Protein AF-A0AAW8LBE2-F1 (afdb_monomer_lite)

Structure (mmCIF, N/CA/C/O backbone):
data_AF-A0AAW8LBE2-F1
#
_entry.id   AF-A0AAW8LBE2-F1
#
loop_
_atom_site.group_PDB
_atom_site.id
_atom_site.type_symbol
_atom_site.label_atom_id
_atom_site.label_alt_id
_atom_site.label_comp_id
_atom_site.label_asym_id
_atom_site.label_entity_id
_atom_site.label_seq_id
_atom_site.pdbx_PDB_ins_code
_atom_site.Cartn_x
_atom_site.Cartn_y
_atom_site.Cartn_z
_atom_site.occupancy
_atom_site.B_iso_or_equiv
_atom_site.auth_seq_id
_atom_site.auth_comp_id
_atom_site.auth_asym_id
_atom_site.auth_atom_id
_atom_site.pdbx_PDB_model_num
ATOM 1 N N . LEU A 1 1 ? -6.800 0.778 -7.234 1.00 78.88 1 LEU A N 1
ATOM 2 C CA . LEU A 1 1 ? -7.990 1.183 -6.438 1.00 78.88 1 LEU A CA 1
ATOM 3 C C . LEU A 1 1 ? -7.836 0.935 -4.926 1.00 78.88 1 LEU A C 1
ATOM 5 O O . LEU A 1 1 ? -8.135 1.853 -4.177 1.00 78.88 1 LEU A O 1
ATOM 9 N N . LEU A 1 2 ? -7.317 -0.213 -4.455 1.00 85.56 2 LEU A N 1
ATOM 10 C CA . LEU A 1 2 ? -7.176 -0.544 -3.016 1.00 85.56 2 LEU A CA 1
ATOM 11 C C . LEU A 1 2 ? -6.572 0.576 -2.143 1.00 85.56 2 LEU A C 1
ATOM 13 O O . LEU A 1 2 ? -7.242 1.101 -1.259 1.00 85.56 2 LEU A O 1
ATOM 17 N N . ILE A 1 3 ? -5.315 0.963 -2.401 1.00 85.88 3 ILE A N 1
ATOM 18 C CA . ILE A 1 3 ? -4.610 1.983 -1.600 1.00 85.88 3 ILE A CA 1
ATOM 19 C C . ILE A 1 3 ? -5.333 3.331 -1.644 1.00 85.88 3 ILE A C 1
ATOM 21 O O . ILE A 1 3 ? -5.307 4.084 -0.674 1.00 85.88 3 ILE A O 1
ATOM 25 N N . HIS A 1 4 ? -5.999 3.628 -2.758 1.00 89.56 4 HIS A N 1
ATOM 26 C CA . HIS A 1 4 ? -6.762 4.857 -2.908 1.00 89.56 4 HIS A CA 1
ATOM 27 C C . HIS A 1 4 ? -7.985 4.871 -1.977 1.00 89.56 4 HIS A C 1
ATOM 29 O O . HIS A 1 4 ? -8.172 5.834 -1.236 1.00 89.56 4 HIS A O 1
ATOM 35 N N . TYR A 1 5 ? -8.761 3.783 -1.934 1.00 89.38 5 TYR A N 1
ATOM 36 C CA . TYR A 1 5 ? -9.885 3.654 -1.000 1.00 89.38 5 TYR A CA 1
ATOM 37 C C . TYR A 1 5 ? -9.434 3.624 0.460 1.00 89.38 5 TYR A C 1
ATOM 39 O O . TYR A 1 5 ? -10.003 4.340 1.280 1.00 89.38 5 TYR A O 1
ATOM 47 N N . TYR A 1 6 ? -8.374 2.879 0.777 1.00 89.81 6 TYR A N 1
ATOM 48 C CA . TYR A 1 6 ? -7.833 2.827 2.136 1.00 89.81 6 TYR A CA 1
ATOM 49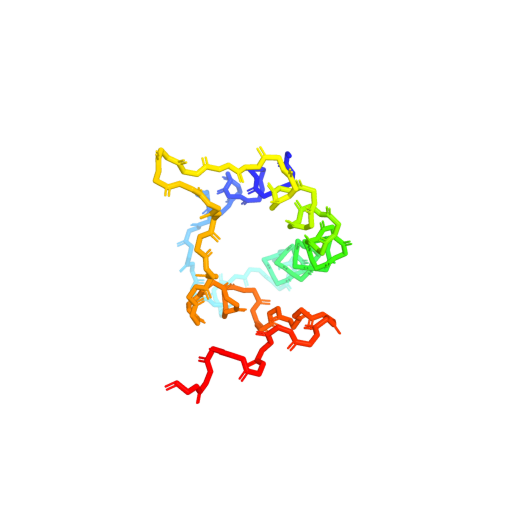 C C . TYR A 1 6 ? -7.417 4.217 2.647 1.00 89.81 6 TYR A C 1
ATOM 51 O O . TYR A 1 6 ? -7.782 4.606 3.753 1.00 89.81 6 TYR A O 1
ATOM 59 N N . ARG A 1 7 ? -6.739 5.027 1.818 1.00 89.75 7 ARG A N 1
ATOM 60 C CA . ARG A 1 7 ? -6.388 6.414 2.178 1.00 89.75 7 A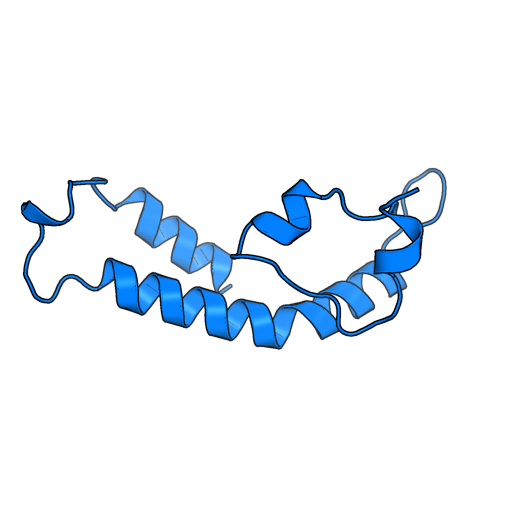RG A CA 1
ATOM 61 C C . ARG A 1 7 ? -7.614 7.287 2.435 1.00 89.75 7 ARG A C 1
ATOM 63 O O . ARG A 1 7 ? -7.580 8.104 3.344 1.00 89.75 7 ARG A O 1
ATOM 70 N N . ARG A 1 8 ? -8.694 7.120 1.666 1.00 91.81 8 ARG A N 1
ATOM 71 C CA . ARG A 1 8 ? -9.938 7.877 1.889 1.00 91.81 8 ARG A CA 1
ATOM 72 C C . ARG A 1 8 ? -10.587 7.547 3.229 1.00 91.81 8 ARG A C 1
ATOM 74 O O . ARG A 1 8 ? -11.115 8.457 3.856 1.00 91.81 8 ARG A O 1
ATOM 81 N N . ILE A 1 9 ? -10.533 6.285 3.654 1.00 88.69 9 ILE A N 1
ATOM 82 C CA . ILE A 1 9 ? -11.014 5.864 4.976 1.00 88.69 9 ILE A CA 1
ATOM 83 C C . ILE A 1 9 ? -10.163 6.523 6.066 1.00 88.69 9 ILE A C 1
ATOM 85 O O . ILE A 1 9 ? -10.714 7.151 6.960 1.00 88.69 9 ILE A O 1
ATOM 89 N N . LEU A 1 10 ? -8.832 6.474 5.938 1.00 87.75 10 LEU A N 1
ATOM 90 C CA . LEU A 1 10 ? -7.920 7.091 6.911 1.00 87.75 10 LEU A CA 1
ATOM 91 C C . LEU A 1 10 ? -8.088 8.610 7.037 1.00 87.75 10 LEU A C 1
ATOM 93 O O . LEU A 1 10 ? -7.921 9.148 8.119 1.00 87.75 10 LEU A O 1
ATOM 97 N N . LEU A 1 11 ? -8.453 9.315 5.963 1.00 90.19 11 LEU A N 1
ATOM 98 C CA . LEU A 1 11 ? -8.746 10.755 6.034 1.00 90.19 11 LEU A CA 1
ATOM 99 C C . LEU A 1 11 ? -9.985 11.086 6.881 1.00 90.19 11 LEU A C 1
ATOM 101 O O . LEU A 1 11 ? -10.205 12.249 7.211 1.00 90.19 11 LEU A O 1
ATOM 105 N N . LYS A 1 12 ? -10.826 10.092 7.169 1.00 86.00 12 LYS A N 1
ATOM 106 C CA . LYS A 1 12 ? -11.998 10.217 8.040 1.00 86.00 12 LYS A CA 1
ATOM 107 C C . LYS A 1 12 ? -11.746 9.658 9.441 1.00 86.00 12 LYS A C 1
ATOM 109 O O . LYS A 1 12 ? -12.629 9.778 10.283 1.00 86.00 12 LYS A O 1
ATOM 114 N N . ASP A 1 13 ? -10.583 9.055 9.681 1.00 85.25 13 ASP A N 1
ATOM 115 C CA . ASP A 1 13 ? -10.206 8.512 10.980 1.00 85.25 13 ASP A CA 1
ATOM 116 C C . ASP A 1 13 ? -9.834 9.668 11.931 1.00 85.25 13 ASP A C 1
ATOM 118 O O . ASP A 1 13 ? -8.953 10.464 11.591 1.00 85.25 13 ASP A O 1
ATOM 122 N N . PRO A 1 14 ? -10.489 9.799 13.102 1.00 82.56 14 PRO A N 1
ATOM 123 C CA . PRO A 1 14 ? -10.194 10.857 14.067 1.00 82.56 14 PRO A CA 1
ATOM 124 C C . PRO A 1 14 ? -8.837 10.693 14.775 1.00 82.56 14 PRO A C 1
ATOM 126 O O . PRO A 1 14 ? -8.486 11.554 15.580 1.00 82.56 14 PRO A O 1
ATOM 129 N N . ALA A 1 15 ? -8.076 9.625 14.494 1.00 83.31 15 ALA A N 1
ATOM 130 C CA . ALA A 1 15 ? -6.757 9.351 15.075 1.00 83.31 15 ALA A CA 1
ATOM 131 C C . ALA A 1 15 ? -6.762 9.352 16.616 1.00 83.31 15 ALA A C 1
ATOM 133 O O . ALA A 1 15 ? -5.818 9.809 17.263 1.00 83.31 15 ALA A O 1
ATOM 134 N N . LEU A 1 16 ? -7.849 8.839 17.200 1.00 86.81 16 LEU A N 1
ATOM 135 C CA . LEU A 1 16 ? -7.981 8.695 18.644 1.00 86.81 16 LEU A CA 1
ATOM 136 C C . LEU A 1 16 ? -7.025 7.607 19.168 1.00 86.81 16 LEU A C 1
ATOM 138 O O . LEU A 1 16 ? -6.786 6.615 18.471 1.00 86.81 16 LEU A O 1
ATOM 142 N N . PRO A 1 17 ? -6.506 7.760 20.399 1.00 87.25 17 PRO A N 1
ATOM 143 C CA . PRO A 1 17 ? -5.843 6.679 21.118 1.00 87.25 17 PRO A CA 1
ATOM 144 C C . PRO A 1 17 ? -6.697 5.404 21.135 1.00 87.25 17 PRO A C 1
ATOM 146 O O . PRO A 1 17 ? -7.924 5.473 21.230 1.00 87.25 17 PRO A O 1
ATOM 149 N N . LEU A 1 18 ? -6.042 4.242 21.055 1.00 81.44 18 LEU A N 1
ATOM 150 C CA . LEU A 1 18 ? -6.703 2.931 20.998 1.00 81.44 18 LEU A CA 1
ATOM 151 C C . LEU A 1 18 ? -7.623 2.688 22.197 1.00 81.44 18 LEU A C 1
ATOM 153 O O . LEU A 1 18 ? -8.653 2.037 22.056 1.00 81.44 18 LEU A O 1
ATOM 157 N N . GLU A 1 19 ? -7.277 3.254 23.349 1.00 86.25 19 GLU A N 1
ATOM 158 C CA . GLU A 1 19 ? -8.016 3.146 24.604 1.00 86.25 19 GLU A CA 1
ATOM 159 C C . GLU A 1 19 ? -9.378 3.856 24.559 1.00 86.25 19 GLU A C 1
ATOM 161 O O . GLU A 1 19 ? -10.252 3.560 25.370 1.00 86.25 19 GLU A O 1
ATOM 166 N N . LEU A 1 20 ? -9.560 4.797 23.626 1.00 88.88 20 LEU A N 1
ATOM 167 C CA . LEU A 1 20 ? -10.799 5.560 23.451 1.00 88.88 20 LEU A CA 1
ATOM 168 C C . LEU A 1 20 ? -11.689 5.003 22.333 1.00 88.88 20 LEU A C 1
ATOM 170 O O . LEU A 1 20 ? -12.780 5.525 22.100 1.00 88.88 20 LEU A O 1
ATOM 174 N N . LEU A 1 21 ? -11.224 3.979 21.616 1.00 85.19 21 LEU A N 1
ATOM 175 C CA . LEU A 1 21 ? -11.956 3.388 20.504 1.00 85.19 21 LEU A CA 1
ATOM 176 C C . LEU A 1 21 ? -12.877 2.257 20.987 1.00 85.19 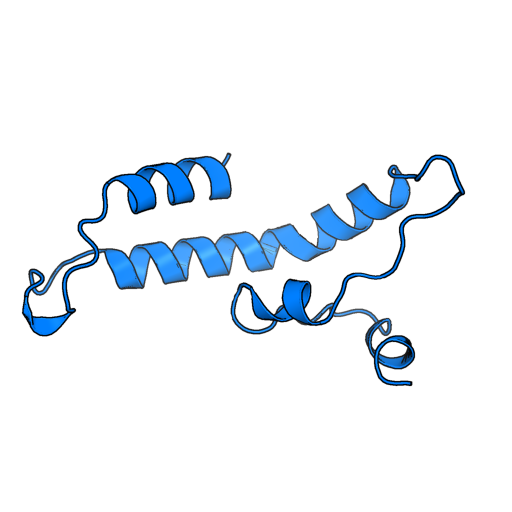21 LEU A C 1
ATOM 178 O O . LEU A 1 21 ? -12.566 1.572 21.964 1.00 85.19 21 LEU A O 1
ATOM 182 N N . PRO A 1 22 ? -14.004 2.016 20.291 1.00 88.56 22 PRO A N 1
ATOM 183 C CA . PRO A 1 22 ? -14.814 0.823 20.508 1.00 88.56 22 PRO A CA 1
ATOM 184 C C . PRO A 1 22 ? -13.980 -0.461 20.401 1.00 88.56 22 PRO A C 1
ATOM 186 O O . PRO A 1 22 ? -13.050 -0.546 19.599 1.00 88.56 22 PRO A O 1
ATOM 189 N N . THR A 1 23 ? -14.332 -1.487 21.178 1.00 85.25 23 THR A N 1
ATOM 190 C CA . THR A 1 23 ? -13.595 -2.765 21.212 1.00 85.25 23 THR A CA 1
ATOM 191 C C . THR A 1 23 ? -13.552 -3.472 19.851 1.00 85.25 23 THR A C 1
ATOM 193 O O . THR A 1 23 ? -12.609 -4.203 19.560 1.00 85.25 23 THR A O 1
ATOM 196 N N . ASP A 1 24 ? -14.549 -3.244 19.000 1.00 86.25 24 ASP A N 1
ATOM 197 C CA . ASP A 1 24 ? -14.696 -3.806 17.656 1.00 86.25 24 ASP A CA 1
ATOM 198 C C . ASP A 1 24 ? -14.190 -2.871 16.544 1.00 86.25 24 ASP A C 1
ATOM 200 O O . ASP A 1 24 ? -14.460 -3.094 15.359 1.00 86.25 24 ASP A O 1
ATOM 204 N N . TRP A 1 25 ? -13.438 -1.824 16.897 1.00 87.69 25 TRP A N 1
ATOM 205 C CA . TRP A 1 25 ? -12.980 -0.843 15.924 1.00 87.69 25 TRP A CA 1
ATOM 206 C C . TRP A 1 25 ? -12.096 -1.479 14.833 1.00 87.69 25 TRP A C 1
ATOM 208 O O . TRP A 1 25 ? -11.066 -2.098 15.123 1.00 87.69 25 TRP A O 1
ATOM 218 N N . PRO A 1 26 ? -12.422 -1.293 13.540 1.00 88.31 26 PRO A N 1
ATOM 219 C CA . PRO A 1 26 ? -11.808 -2.060 12.461 1.00 88.31 26 PRO A CA 1
ATOM 220 C C . PRO A 1 26 ? -10.415 -1.565 12.044 1.00 88.31 26 PRO A C 1
ATOM 222 O O . PRO A 1 26 ? -9.860 -2.087 11.080 1.00 88.31 26 PRO A O 1
ATOM 225 N N . ALA A 1 27 ? -9.820 -0.564 12.704 1.00 84.62 27 ALA A N 1
ATOM 226 C CA . ALA A 1 27 ? -8.562 0.035 12.235 1.00 84.62 27 ALA A CA 1
ATOM 227 C C . ALA A 1 27 ? -7.430 -0.990 12.063 1.00 84.62 27 ALA A C 1
ATOM 229 O O . ALA A 1 27 ? -6.754 -1.006 11.031 1.00 84.62 27 ALA A O 1
ATOM 230 N N . ILE A 1 28 ? -7.235 -1.874 13.047 1.00 85.38 28 ILE A N 1
ATOM 231 C CA . ILE A 1 28 ? -6.149 -2.864 13.017 1.00 85.38 28 ILE A CA 1
ATOM 232 C C . ILE A 1 28 ? -6.404 -3.913 11.928 1.00 85.38 28 ILE A C 1
ATOM 234 O O . ILE A 1 28 ? -5.498 -4.238 11.152 1.00 85.38 28 ILE A O 1
ATOM 238 N N . SER A 1 29 ? -7.634 -4.422 11.827 1.00 89.81 29 SER A N 1
ATOM 239 C CA . SER A 1 29 ? -8.003 -5.436 10.833 1.00 89.81 29 SER A CA 1
ATOM 240 C C . SER A 1 29 ? -7.960 -4.872 9.411 1.00 89.81 29 SER A C 1
ATOM 242 O O . SER A 1 29 ? -7.367 -5.492 8.526 1.00 89.81 29 SER A O 1
ATOM 244 N N . ALA A 1 30 ? -8.469 -3.657 9.194 1.00 89.69 30 ALA A N 1
ATOM 245 C CA . ALA A 1 30 ? -8.410 -2.957 7.913 1.00 89.69 30 ALA A CA 1
ATOM 246 C C . ALA A 1 30 ? -6.964 -2.668 7.479 1.00 89.69 30 ALA A C 1
ATOM 248 O O . ALA A 1 30 ? -6.613 -2.882 6.312 1.00 89.69 30 ALA A O 1
ATOM 249 N N . ARG A 1 31 ? -6.101 -2.232 8.409 1.00 87.56 31 ARG A N 1
ATOM 250 C CA . ARG A 1 31 ? -4.666 -2.032 8.149 1.00 87.56 31 ARG A CA 1
ATOM 251 C C . ARG A 1 31 ? -3.985 -3.342 7.759 1.00 87.56 31 ARG A C 1
ATOM 253 O O . ARG A 1 31 ? -3.246 -3.372 6.774 1.00 87.56 31 ARG A O 1
ATOM 260 N N . THR A 1 32 ? -4.250 -4.414 8.502 1.00 89.44 32 THR A N 1
ATOM 261 C CA . THR A 1 32 ? -3.666 -5.744 8.265 1.00 89.44 32 THR A CA 1
ATOM 262 C C . THR A 1 32 ? -4.096 -6.305 6.912 1.00 89.44 32 THR A C 1
ATOM 264 O O . THR A 1 32 ? -3.252 -6.711 6.114 1.00 89.44 32 THR A O 1
ATOM 267 N N . LEU A 1 33 ? -5.392 -6.248 6.598 1.00 91.00 33 LEU A N 1
ATOM 268 C CA . LEU A 1 33 ? -5.926 -6.678 5.306 1.00 91.00 33 LEU A CA 1
ATOM 269 C C . LEU A 1 33 ? -5.306 -5.885 4.149 1.00 91.00 33 LEU A C 1
ATOM 271 O O . LEU A 1 33 ? -4.832 -6.473 3.176 1.00 91.00 33 LEU A O 1
ATOM 275 N N . SER A 1 34 ? -5.252 -4.557 4.275 1.00 90.19 34 SER A N 1
ATOM 276 C CA . SER A 1 34 ? -4.663 -3.680 3.256 1.00 90.19 34 SER A CA 1
ATOM 277 C C . SER A 1 34 ? -3.186 -3.995 3.020 1.00 90.19 34 SER A C 1
ATOM 279 O O . SER A 1 34 ? -2.744 -4.044 1.872 1.00 90.19 34 SER A O 1
ATOM 281 N N . MET A 1 35 ? -2.429 -4.253 4.090 1.00 88.06 35 MET A N 1
ATOM 282 C CA . MET A 1 35 ? -1.022 -4.648 4.010 1.00 88.06 35 MET A CA 1
ATOM 283 C C . MET A 1 35 ? -0.850 -6.002 3.314 1.00 88.06 35 MET A C 1
ATOM 285 O O . MET A 1 35 ? -0.003 -6.123 2.432 1.00 88.06 35 MET A O 1
ATOM 289 N N . ASN A 1 36 ? -1.663 -6.998 3.669 1.00 90.00 36 ASN A N 1
ATOM 290 C CA . ASN A 1 36 ? -1.588 -8.341 3.091 1.00 90.00 36 ASN A CA 1
ATOM 291 C C . ASN A 1 36 ? -1.883 -8.337 1.590 1.00 90.00 36 ASN A C 1
ATOM 293 O O . ASN A 1 36 ? -1.173 -8.982 0.819 1.00 90.00 36 ASN A O 1
ATOM 297 N N . ILE A 1 37 ? -2.901 -7.586 1.160 1.00 90.69 37 ILE A N 1
ATOM 298 C CA . ILE A 1 37 ? -3.211 -7.452 -0.266 1.00 90.69 37 ILE A CA 1
ATOM 299 C C . ILE A 1 37 ? -2.084 -6.697 -0.976 1.00 90.69 37 ILE A C 1
ATOM 301 O O . ILE A 1 37 ? -1.636 -7.141 -2.029 1.00 90.69 37 ILE A O 1
ATOM 305 N N . TYR A 1 38 ? -1.590 -5.597 -0.399 1.00 88.81 38 TYR A N 1
ATOM 306 C CA . TYR A 1 38 ? -0.496 -4.828 -0.992 1.00 88.81 38 TYR A CA 1
ATOM 307 C C . TYR A 1 38 ? 0.766 -5.679 -1.192 1.00 88.81 38 TYR A C 1
ATOM 309 O O . TYR A 1 38 ? 1.315 -5.679 -2.288 1.00 88.81 38 TYR A O 1
ATOM 317 N N . LYS A 1 39 ? 1.173 -6.470 -0.189 1.00 86.38 39 LYS A N 1
ATOM 318 C CA . LYS A 1 39 ? 2.322 -7.388 -0.293 1.00 86.38 39 LYS A CA 1
ATOM 319 C C . LYS A 1 39 ? 2.176 -8.390 -1.443 1.00 86.38 39 LYS A C 1
ATOM 321 O O . LYS A 1 39 ? 3.144 -8.636 -2.146 1.00 86.38 39 LYS A O 1
ATOM 326 N N . LYS A 1 40 ? 0.971 -8.929 -1.665 1.00 89.50 40 LYS A N 1
ATOM 327 C CA . LYS A 1 40 ? 0.704 -9.904 -2.740 1.00 89.50 40 LYS A CA 1
ATOM 328 C C . LYS A 1 40 ? 0.809 -9.316 -4.146 1.00 89.50 40 LYS A C 1
ATOM 330 O O . LYS A 1 40 ? 1.161 -10.035 -5.069 1.00 89.50 40 LYS A O 1
ATOM 335 N N . VAL A 1 41 ? 0.449 -8.046 -4.319 1.00 89.50 41 VAL A N 1
ATOM 336 C CA . VAL A 1 41 ? 0.437 -7.396 -5.643 1.00 89.50 41 VAL A CA 1
ATOM 337 C C . VAL A 1 41 ? 1.683 -6.559 -5.908 1.00 89.50 41 VAL A C 1
ATOM 339 O O . VAL A 1 41 ? 1.882 -6.123 -7.034 1.00 89.50 41 VAL A O 1
ATOM 342 N N . PHE A 1 42 ? 2.487 -6.302 -4.874 1.00 87.56 42 PHE A N 1
ATOM 343 C CA . PHE A 1 42 ? 3.637 -5.410 -4.933 1.00 87.56 42 PHE A CA 1
ATOM 344 C C . PHE A 1 42 ? 4.667 -5.873 -5.964 1.00 87.56 42 PHE A C 1
A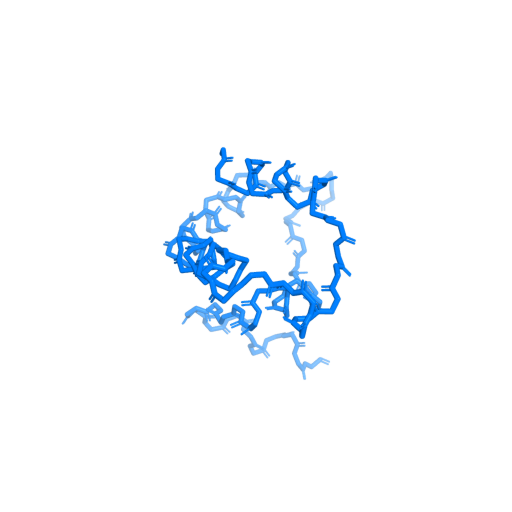TOM 346 O O . PHE A 1 42 ? 4.932 -5.137 -6.904 1.00 87.56 42 PHE A O 1
ATOM 353 N N . GLU A 1 43 ? 5.200 -7.083 -5.807 1.00 86.88 43 GLU A N 1
ATOM 354 C CA . GLU A 1 43 ? 6.279 -7.612 -6.647 1.00 86.88 43 GLU A CA 1
ATOM 355 C C . GLU A 1 43 ? 5.944 -7.594 -8.150 1.00 86.88 43 GLU A C 1
ATOM 357 O O . GLU A 1 43 ? 6.658 -6.917 -8.889 1.00 86.88 43 GLU A O 1
ATOM 362 N N . PRO A 1 44 ? 4.824 -8.181 -8.623 1.00 90.44 44 PRO A N 1
ATOM 363 C CA . PRO A 1 44 ? 4.501 -8.145 -10.051 1.00 90.44 44 PRO A CA 1
ATOM 364 C C . PRO A 1 44 ? 4.210 -6.727 -10.568 1.00 90.44 44 PRO A C 1
ATOM 366 O O . PRO A 1 44 ? 4.458 -6.427 -11.736 1.00 90.44 44 PRO A O 1
ATOM 369 N N . ALA A 1 45 ? 3.683 -5.834 -9.723 1.00 89.62 45 ALA A N 1
ATOM 370 C CA . ALA A 1 45 ? 3.454 -4.445 -10.111 1.00 89.62 45 ALA A CA 1
ATOM 371 C C . ALA A 1 45 ? 4.767 -3.655 -10.235 1.00 89.62 45 ALA A C 1
ATOM 373 O O . ALA A 1 45 ? 4.890 -2.835 -11.144 1.00 89.62 45 ALA A O 1
ATOM 374 N N . ASP A 1 46 ? 5.725 -3.893 -9.337 1.00 88.12 46 ASP A N 1
ATOM 375 C CA . ASP A 1 46 ? 7.042 -3.249 -9.324 1.00 88.12 46 ASP A CA 1
ATOM 376 C C . ASP A 1 46 ? 7.886 -3.721 -10.519 1.00 88.12 46 ASP A C 1
ATOM 378 O O . ASP A 1 46 ? 8.449 -2.897 -11.240 1.00 88.12 46 ASP A O 1
ATOM 382 N N . GLU A 1 47 ? 7.878 -5.025 -10.814 1.00 89.31 47 GLU A N 1
ATOM 383 C CA . GLU A 1 47 ? 8.528 -5.597 -12.000 1.00 89.31 47 GLU A CA 1
ATOM 384 C C . GLU A 1 47 ? 7.973 -5.011 -13.299 1.00 89.31 47 GLU A C 1
ATOM 386 O O . GLU A 1 47 ? 8.735 -4.532 -14.144 1.00 89.31 47 GLU A O 1
ATOM 391 N N . TYR A 1 48 ? 6.644 -4.992 -13.445 1.00 91.38 48 TYR A N 1
ATOM 392 C CA . TYR A 1 48 ? 6.012 -4.401 -14.619 1.00 91.38 48 TYR A CA 1
ATOM 393 C C . TYR A 1 48 ? 6.348 -2.913 -14.738 1.00 91.38 48 TYR A C 1
ATOM 395 O O . TYR A 1 48 ? 6.740 -2.460 -15.813 1.00 91.38 48 TYR A O 1
ATOM 403 N N . PHE A 1 49 ? 6.250 -2.157 -13.641 1.00 90.12 49 PHE A N 1
ATOM 404 C CA . PHE A 1 49 ? 6.576 -0.735 -13.630 1.00 90.12 49 PHE A CA 1
ATOM 405 C C . PHE A 1 49 ? 8.012 -0.481 -14.096 1.00 90.12 49 PHE A C 1
ATOM 407 O O . PHE A 1 49 ? 8.213 0.335 -14.990 1.00 90.12 49 PHE A O 1
ATOM 414 N N . LEU A 1 50 ? 8.995 -1.211 -13.569 1.00 89.31 50 LEU A N 1
ATOM 415 C CA . LEU A 1 50 ? 10.396 -1.065 -13.973 1.00 89.31 50 LEU A CA 1
ATOM 416 C C . LEU A 1 50 ? 10.659 -1.510 -15.420 1.00 89.31 50 LEU A C 1
ATOM 418 O O . LEU A 1 50 ? 11.613 -1.032 -16.025 1.00 89.31 50 LEU A O 1
ATOM 422 N N . SER A 1 51 ? 9.828 -2.392 -15.985 1.00 90.50 51 SER A N 1
ATOM 423 C CA . SER A 1 51 ? 9.952 -2.810 -17.389 1.00 90.50 51 SER A CA 1
ATOM 424 C C . SER A 1 51 ? 9.494 -1.745 -18.391 1.00 90.50 51 SER A C 1
ATOM 426 O O . SER A 1 51 ? 9.973 -1.728 -19.523 1.00 90.50 51 SER A O 1
ATOM 428 N N . VAL A 1 52 ? 8.578 -0.856 -17.988 1.00 92.50 52 VAL A N 1
ATOM 429 C CA . VAL A 1 52 ? 7.975 0.154 -18.879 1.00 92.50 52 VAL A CA 1
ATOM 430 C C . VAL A 1 52 ? 8.378 1.586 -18.541 1.00 92.50 52 VAL A C 1
ATOM 432 O O . VAL A 1 52 ? 8.297 2.464 -19.398 1.00 92.50 52 VAL A O 1
ATOM 435 N N . ALA A 1 53 ? 8.767 1.853 -17.295 1.00 89.50 53 ALA A N 1
ATOM 436 C CA . ALA A 1 53 ? 9.097 3.189 -16.835 1.00 89.50 53 ALA A CA 1
ATOM 437 C C . ALA A 1 53 ? 10.556 3.536 -17.141 1.00 89.50 53 ALA A C 1
ATOM 439 O O . 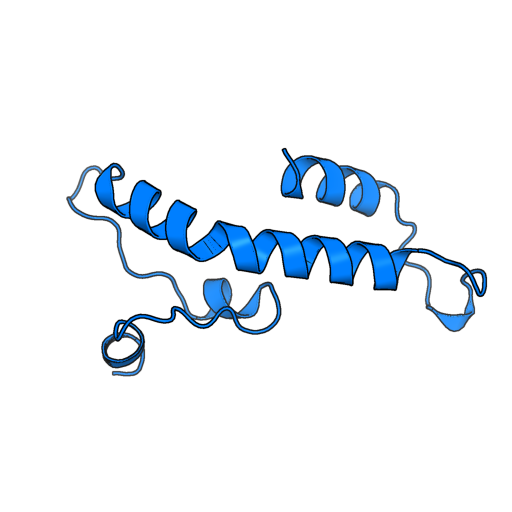ALA A 1 53 ? 11.480 2.777 -16.854 1.00 89.50 53 ALA A O 1
ATOM 440 N N . ALA A 1 54 ? 10.755 4.746 -17.652 1.00 91.00 54 ALA A N 1
ATOM 441 C CA . ALA A 1 54 ? 12.056 5.366 -17.808 1.00 91.00 54 ALA A CA 1
ATOM 442 C C . ALA A 1 54 ? 11.961 6.835 -17.393 1.00 91.00 54 ALA A C 1
ATOM 444 O O . ALA A 1 54 ? 10.912 7.475 -17.497 1.00 91.00 54 ALA A O 1
ATOM 445 N N . THR A 1 55 ? 13.073 7.363 -16.910 1.00 89.25 55 THR A N 1
ATOM 446 C CA . THR A 1 55 ? 13.268 8.795 -16.709 1.00 89.25 55 THR A CA 1
ATOM 447 C C . THR A 1 55 ? 13.734 9.437 -18.016 1.00 89.25 55 THR A C 1
ATOM 449 O O . THR A 1 55 ? 14.166 8.746 -18.939 1.00 89.25 55 THR A O 1
ATOM 452 N N . ALA A 1 56 ? 13.701 10.770 -18.093 1.00 90.81 56 ALA A N 1
ATOM 453 C CA . ALA A 1 56 ? 14.281 11.497 -19.227 1.00 90.81 56 ALA A CA 1
ATOM 454 C C . ALA A 1 56 ? 15.791 11.226 -19.407 1.00 90.81 56 ALA A C 1
ATOM 456 O O . ALA A 1 56 ? 16.323 11.427 -20.494 1.00 90.81 56 ALA A O 1
ATOM 457 N N . GLU A 1 57 ? 16.462 10.752 -18.354 1.00 88.19 57 GLU A N 1
ATOM 458 C CA . GLU A 1 57 ? 17.904 10.497 -18.303 1.00 88.19 57 GLU A CA 1
ATOM 459 C C . GLU A 1 57 ? 18.254 9.000 -18.410 1.00 88.19 57 GLU A C 1
ATOM 461 O O . GLU A 1 57 ? 19.430 8.643 -18.393 1.00 88.19 57 GLU A O 1
ATOM 466 N N . GLY A 1 58 ? 17.261 8.109 -18.546 1.00 86.00 58 GLY A N 1
ATOM 467 C CA . GLY A 1 58 ? 17.473 6.663 -18.681 1.00 86.00 58 GLY A CA 1
ATOM 468 C C . GLY A 1 58 ? 16.654 5.813 -17.697 1.00 86.00 58 GLY A C 1
ATOM 469 O O . GLY A 1 58 ? 15.549 6.211 -17.320 1.00 86.00 58 GLY A O 1
ATOM 470 N N . PRO A 1 59 ? 17.130 4.616 -17.300 1.00 84.31 59 PRO A N 1
ATOM 471 C CA . PRO A 1 59 ? 16.352 3.675 -16.492 1.00 84.31 59 PRO A CA 1
ATOM 472 C C . PRO A 1 59 ? 15.998 4.233 -15.106 1.00 84.31 59 PRO A C 1
ATOM 474 O O . PRO A 1 59 ? 16.653 5.137 -14.589 1.00 84.31 59 PRO A O 1
ATOM 477 N N . MET A 1 60 ? 14.946 3.682 -14.496 1.00 87.00 60 MET A N 1
ATOM 478 C CA . MET A 1 60 ? 14.506 4.102 -13.163 1.00 87.00 60 MET A CA 1
ATOM 479 C C . MET A 1 60 ? 15.590 3.848 -12.098 1.00 87.00 60 MET A C 1
ATOM 481 O O . MET A 1 60 ? 16.172 2.761 -12.072 1.00 87.00 60 MET A O 1
ATOM 485 N N . PRO A 1 61 ? 15.839 4.806 -11.184 1.00 85.88 61 PRO A N 1
ATOM 486 C CA . PRO A 1 61 ? 16.776 4.611 -10.086 1.00 85.88 61 PRO A CA 1
ATOM 487 C C . PRO A 1 61 ? 16.241 3.602 -9.063 1.00 85.88 61 PRO A C 1
ATOM 489 O O . PRO A 1 61 ? 15.032 3.397 -8.927 1.00 85.88 61 PRO A O 1
ATOM 492 N N . ASN A 1 62 ? 17.151 3.015 -8.286 1.00 83.06 62 ASN A N 1
ATOM 493 C CA . ASN A 1 62 ? 16.788 2.121 -7.190 1.00 83.06 62 ASN A CA 1
ATOM 494 C C . ASN A 1 62 ? 15.942 2.836 -6.126 1.00 83.06 62 ASN A C 1
ATOM 496 O O . ASN A 1 62 ? 16.159 4.004 -5.793 1.00 83.06 62 ASN A O 1
ATOM 500 N N . ALA A 1 63 ? 14.994 2.101 -5.545 1.00 84.56 63 ALA A N 1
ATOM 501 C CA . ALA A 1 63 ? 14.155 2.617 -4.476 1.00 84.56 63 ALA A CA 1
ATOM 502 C C . ALA A 1 63 ? 14.958 2.842 -3.182 1.00 84.56 63 ALA A C 1
ATOM 504 O O . ALA A 1 63 ? 15.756 2.003 -2.763 1.00 84.56 63 ALA A O 1
ATOM 505 N N . THR A 1 64 ? 14.699 3.961 -2.504 1.00 85.31 64 THR A N 1
ATOM 506 C CA . THR A 1 64 ? 15.369 4.312 -1.243 1.00 85.31 64 THR A CA 1
ATOM 507 C C . THR A 1 64 ? 14.927 3.418 -0.079 1.00 85.31 64 THR A C 1
ATOM 509 O O . THR A 1 64 ? 13.821 2.882 -0.062 1.00 85.31 64 THR A O 1
ATOM 512 N N . ALA A 1 65 ? 15.734 3.330 0.985 1.00 82.19 65 ALA A N 1
ATOM 513 C CA . ALA A 1 65 ? 15.406 2.552 2.190 1.00 82.19 65 ALA A CA 1
ATOM 514 C C . ALA A 1 65 ? 14.077 2.955 2.873 1.00 82.19 65 ALA A C 1
ATOM 516 O O . ALA A 1 65 ? 13.491 2.176 3.628 1.00 82.19 65 ALA A O 1
ATOM 517 N N . HIS A 1 66 ? 13.592 4.181 2.655 1.00 82.62 66 HIS A N 1
ATOM 518 C CA . HIS A 1 66 ? 12.287 4.622 3.1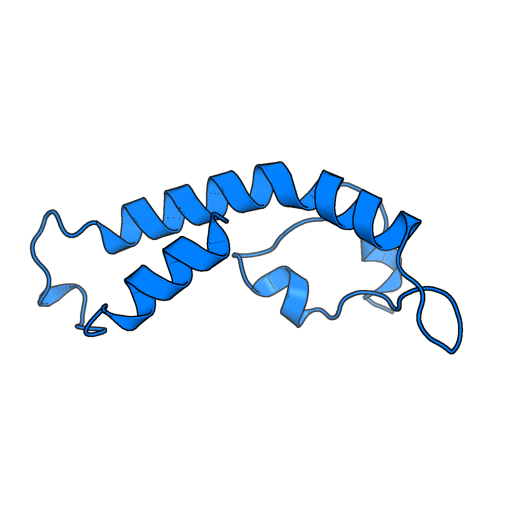54 1.00 82.62 66 HIS A CA 1
ATOM 519 C C . HIS A 1 66 ? 11.123 3.921 2.429 1.00 82.62 66 HIS A C 1
ATOM 521 O O . HIS A 1 66 ? 10.116 3.598 3.061 1.00 82.62 66 HIS A O 1
ATOM 527 N N . TYR A 1 67 ? 11.269 3.636 1.130 1.00 82.69 67 TYR A N 1
ATOM 528 C CA . TYR A 1 67 ? 10.261 2.934 0.331 1.00 82.69 67 TYR A CA 1
ATOM 529 C C . TYR A 1 67 ? 9.919 1.570 0.935 1.00 82.69 67 TYR A C 1
ATOM 531 O O . TYR A 1 67 ? 8.759 1.292 1.246 1.00 82.69 67 TYR A O 1
ATOM 539 N N . TRP A 1 68 ? 10.952 0.776 1.214 1.00 82.50 68 TRP A N 1
ATOM 540 C CA . TRP A 1 68 ? 10.830 -0.578 1.752 1.00 82.50 68 TRP A CA 1
ATOM 541 C C . TRP A 1 68 ? 10.206 -0.611 3.156 1.00 82.50 68 TRP A C 1
ATOM 543 O O . TRP A 1 68 ? 9.451 -1.526 3.494 1.00 82.50 68 TRP A O 1
ATOM 553 N N . ARG A 1 69 ? 10.436 0.424 3.975 1.00 81.38 69 ARG A N 1
ATOM 554 C CA . ARG A 1 69 ? 9.910 0.507 5.350 1.00 81.38 69 ARG A CA 1
ATOM 555 C C . ARG A 1 69 ? 8.423 0.858 5.439 1.00 81.38 69 ARG A C 1
ATOM 557 O O . ARG A 1 69 ? 7.796 0.550 6.452 1.00 81.38 69 ARG A O 1
ATOM 564 N N . ARG A 1 70 ? 7.826 1.442 4.393 1.00 76.75 70 ARG A N 1
ATOM 565 C CA . ARG A 1 70 ? 6.462 2.009 4.422 1.00 76.75 70 ARG A CA 1
ATOM 566 C C . ARG A 1 70 ? 5.363 1.030 4.863 1.00 76.75 70 ARG A C 1
ATOM 568 O O . ARG A 1 70 ? 4.390 1.455 5.485 1.00 76.75 70 ARG A O 1
ATOM 575 N N . PHE A 1 71 ? 5.508 -0.258 4.555 1.00 71.62 71 PHE A N 1
ATOM 576 C CA . PHE A 1 71 ? 4.520 -1.300 4.872 1.00 71.62 71 PHE A CA 1
ATOM 577 C C . PHE A 1 71 ? 5.082 -2.416 5.767 1.00 71.62 71 PHE A C 1
ATOM 579 O O . PHE A 1 71 ? 4.658 -3.567 5.670 1.00 71.62 71 PHE A O 1
ATOM 586 N N . GLY A 1 72 ? 6.021 -2.070 6.654 1.00 72.69 72 GLY A N 1
ATOM 587 C CA . GLY A 1 72 ? 6.597 -3.015 7.615 1.00 72.69 72 GLY A CA 1
ATOM 588 C C . GLY A 1 72 ? 7.682 -3.910 7.017 1.00 72.69 72 GLY A C 1
ATOM 589 O O . GLY A 1 72 ? 7.740 -5.085 7.357 1.00 72.69 72 GLY A O 1
ATOM 590 N N . GLY A 1 73 ? 8.501 -3.360 6.113 1.00 68.00 73 GLY A N 1
ATOM 591 C CA . GLY A 1 73 ? 9.590 -4.089 5.462 1.00 68.00 73 GLY A CA 1
ATOM 592 C C . GLY A 1 73 ? 9.077 -4.961 4.324 1.00 68.00 73 GLY A C 1
ATOM 593 O O . GLY A 1 73 ? 8.959 -6.174 4.468 1.00 68.00 73 GLY A O 1
ATOM 594 N N . LEU A 1 74 ? 8.749 -4.339 3.189 1.00 75.06 74 LEU A N 1
ATOM 595 C CA . LEU A 1 74 ? 8.697 -5.089 1.938 1.00 75.06 74 LEU A CA 1
ATOM 596 C C . LEU A 1 74 ? 10.090 -5.687 1.713 1.00 75.06 74 LEU A C 1
ATOM 598 O O . LEU A 1 74 ? 11.083 -4.963 1.760 1.00 75.06 74 LEU A O 1
ATOM 602 N N . VAL A 1 75 ? 10.155 -6.993 1.498 1.00 67.44 75 VAL A N 1
ATOM 603 C CA . VAL A 1 75 ? 11.375 -7.668 1.067 1.00 67.44 75 VAL A CA 1
ATOM 604 C C . VAL A 1 75 ? 11.143 -7.986 -0.397 1.00 67.44 75 VAL A C 1
ATOM 606 O O . VAL A 1 75 ? 10.196 -8.701 -0.715 1.00 67.44 75 VAL A O 1
ATOM 609 N N . ALA A 1 76 ? 11.933 -7.393 -1.291 1.00 60.88 76 ALA A N 1
ATOM 610 C CA . ALA A 1 76 ? 11.983 -7.891 -2.657 1.00 60.88 76 ALA A CA 1
ATOM 611 C C . ALA A 1 76 ? 12.545 -9.313 -2.590 1.00 60.88 76 ALA A C 1
ATOM 613 O O . ALA A 1 76 ? 13.620 -9.514 -2.026 1.00 60.88 76 ALA A O 1
ATOM 614 N N . THR A 1 77 ? 11.817 -10.291 -3.122 1.00 56.88 77 THR A N 1
ATOM 615 C CA . THR A 1 77 ? 12.256 -11.694 -3.140 1.00 56.88 77 THR A CA 1
ATOM 616 C C . THR A 1 77 ? 13.513 -11.879 -4.000 1.00 56.88 77 THR A C 1
ATOM 618 O O . THR A 1 77 ? 14.244 -12.848 -3.829 1.00 56.88 77 THR A O 1
ATOM 621 N N . ASN A 1 78 ? 13.811 -10.921 -4.881 1.00 48.78 78 ASN A N 1
ATOM 622 C CA . ASN A 1 78 ? 14.974 -10.936 -5.758 1.00 48.78 78 ASN A CA 1
ATOM 623 C C . ASN A 1 78 ? 16.184 -10.177 -5.185 1.00 48.78 78 ASN A C 1
ATOM 625 O O . ASN A 1 78 ? 16.038 -9.122 -4.569 1.00 48.78 78 ASN A O 1
ATOM 629 N N . GLU A 1 79 ? 17.377 -10.700 -5.491 1.00 48.19 79 GLU A N 1
ATOM 630 C CA . GLU A 1 79 ? 18.775 -10.361 -5.124 1.00 48.19 79 GLU A CA 1
ATOM 631 C C . GLU A 1 79 ? 19.213 -8.870 -5.146 1.00 48.19 79 GLU A C 1
ATOM 633 O O . GLU A 1 79 ? 20.386 -8.545 -4.960 1.00 48.19 79 GLU A O 1
ATOM 638 N N . ARG A 1 80 ? 18.299 -7.919 -5.340 1.00 52.00 80 ARG A N 1
ATOM 639 C CA . ARG A 1 80 ? 18.568 -6.485 -5.530 1.00 52.00 80 ARG A CA 1
ATOM 640 C C . ARG A 1 80 ? 18.927 -5.723 -4.251 1.00 52.00 80 ARG A C 1
ATOM 642 O O . ARG A 1 80 ? 19.403 -4.594 -4.338 1.00 52.00 80 ARG A O 1
ATOM 649 N N . LEU A 1 81 ? 18.754 -6.323 -3.071 1.00 49.59 81 LEU A N 1
ATOM 650 C CA . LEU A 1 81 ? 19.173 -5.710 -1.803 1.00 49.59 81 LEU A CA 1
ATOM 651 C C . LEU A 1 81 ? 20.702 -5.678 -1.623 1.00 49.59 81 LEU A C 1
ATOM 653 O O . LEU A 1 81 ? 21.189 -4.863 -0.841 1.00 49.59 81 LEU A O 1
ATOM 657 N N . ASN A 1 82 ? 21.467 -6.471 -2.385 1.00 43.44 82 ASN A N 1
ATOM 658 C CA . ASN A 1 82 ? 22.930 -6.511 -2.263 1.00 43.44 82 ASN A CA 1
ATOM 659 C C . ASN A 1 82 ? 23.636 -5.235 -2.763 1.00 43.44 82 ASN A C 1
ATOM 661 O O . ASN A 1 82 ? 24.781 -5.001 -2.394 1.00 43.44 82 ASN A O 1
ATOM 665 N N . HIS A 1 83 ? 22.964 -4.382 -3.546 1.00 44.00 83 HIS A N 1
ATOM 666 C CA . HIS A 1 83 ? 23.542 -3.130 -4.060 1.00 44.00 83 HIS A CA 1
ATOM 667 C C . HIS A 1 83 ? 23.054 -1.857 -3.352 1.00 44.00 83 HIS A C 1
ATOM 669 O O . HIS A 1 83 ? 23.534 -0.777 -3.670 1.00 44.00 83 HIS A O 1
ATOM 675 N N . ALA A 1 84 ? 22.109 -1.954 -2.410 1.00 38.53 84 ALA A N 1
ATOM 676 C CA . ALA A 1 84 ? 21.584 -0.794 -1.676 1.00 38.53 84 ALA A CA 1
ATOM 677 C C . ALA A 1 84 ? 22.230 -0.595 -0.286 1.00 38.53 84 ALA A C 1
ATOM 679 O O . ALA A 1 84 ? 21.823 0.303 0.451 1.00 38.53 84 ALA A O 1
ATOM 680 N N . LEU A 1 85 ? 23.198 -1.444 0.083 1.00 37.75 85 LEU A N 1
ATOM 681 C CA . LEU A 1 85 ? 23.911 -1.422 1.370 1.00 37.75 85 LEU A CA 1
ATOM 682 C C . LEU A 1 85 ? 25.438 -1.242 1.236 1.00 37.75 85 LEU A C 1
ATOM 684 O O . LEU A 1 85 ? 26.160 -1.474 2.205 1.00 37.75 85 LEU A O 1
ATOM 688 N N . LEU A 1 86 ? 25.920 -0.796 0.073 1.00 35.84 86 LEU A N 1
ATOM 689 C CA . LEU A 1 86 ? 27.274 -0.263 -0.134 1.00 35.84 86 LEU A CA 1
ATOM 690 C C . LEU A 1 86 ? 27.165 1.166 -0.672 1.00 35.84 86 LEU A C 1
ATOM 692 O O . LEU A 1 86 ? 28.052 1.975 -0.333 1.00 35.84 86 LEU A O 1
#

pLDDT: mean 81.12, std 14.22, range [35.84, 92.5]

Foldseek 3Di:
DLVVVLVVVVVVDPPDDPVPDDPVDCPVVSLVVSLVVCLVVVQVVVVVCQVPDADPVGGDDDDAPVVQPPSPGNDRPDPVVVPRPD

Sequence (86 aa):
LLIHYYRRILLKDPALPLELLPTDWPAISARTLSMNIYKKVFEPADEYFLSVAATAEGPMPNATAHYWRRFGGLVATNERLNHALL

Radius of gyration: 16.8 Å; chains: 1; bounding box: 42×23×44 Å

Secondary structure (DSSP, 8-state):
-HHHHHHHHHTT-----GGGS-TT-THHHHHHHHHHHHHHHHHHHHHHHHHH-EETTEEPPPPPHHHHHTTT----SSGGGGGS--